Protein AF-A0A1I8H6X6-F1 (afdb_monomer)

Sequence (170 aa):
MPCTCSHLYSNSDAKDLQKRNVLFQLHGLSASERPFLLVIDVLLDEVPIDHSLSSSIVAMVICGGCLPTKELLTDFMSLLGLSTPSSETRQKNALTAVAAFAGRLSGALSDWLATDALLAFVHSRLARLCPAAVSEAGLRPYREPSDPGQRAERLQVALAAALLLQTFMH

Radius of gyration: 19.91 Å; Cα contacts (8 Å, |Δi|>4): 143; chains: 1; bounding box: 43×36×77 Å

pLDDT: mean 71.89, std 13.44, range [37.5, 89.69]

Solvent-accessible surface area (backbone atoms only — not comparable to full-atom values): 9832 Å² total; per-residue (Å²): 134,86,80,84,81,75,69,78,79,46,77,61,58,58,50,53,51,50,53,52,51,51,52,52,52,51,47,60,40,16,62,39,68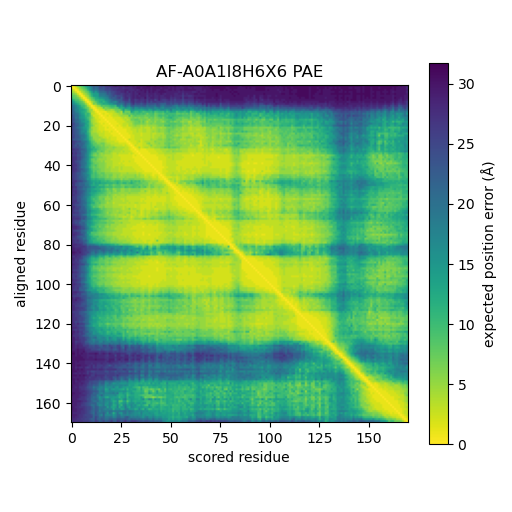,71,51,28,52,53,51,49,55,50,48,22,70,69,44,56,74,88,45,94,56,38,61,56,52,51,30,48,52,57,71,70,31,45,84,86,47,73,66,54,50,54,53,49,56,58,70,66,38,76,87,58,94,72,55,72,41,34,50,54,40,44,52,39,42,52,32,39,48,52,76,71,41,64,68,76,60,30,51,71,62,36,39,70,65,51,44,44,38,54,51,58,48,48,41,70,78,36,56,65,59,35,70,74,69,65,59,66,78,83,66,86,72,94,48,76,83,56,34,40,58,51,40,51,52,53,33,51,51,48,50,48,50,65,66,69,77,106

Foldseek 3Di:
DDDPPPPPPDPVVVVVVVVVVVVVVLLVLLADLPSLLVVLLCLLPPQDLPDLCSLVVLLVSLLSGHQDDLVSLVVLVVSLPLPDDDDPSSLLSNLSNLLSNCVRDDDPVLLSSLDLSNLLSLLVNCCVLCVPCCVVVVVDRDDPDPDSVCSSVSSNVSSVVSVVCSNPVD

Organism: NCBI:txid282301

Secondary structure (DSSP, 8-state):
----------HHHHHHHHHHHHHHHHHHHHTSHHHHHHHHHHHHHHS-TTSTTHHHHHHHHHHHSPPPPHHHHHHHHHHTTTTS---HHHHHHHHHHHHHHHHH--THHHHHH--HHHHHHHHHHHHHH-HHHHHHTT--S----S-THHHHHHHHHHHHHHHHHHHH--

Mean predicted aligned error: 11.21 Å

Structure (mmCIF, N/CA/C/O backbone):
data_AF-A0A1I8H6X6-F1
#
_entry.id   AF-A0A1I8H6X6-F1
#
loop_
_atom_site.group_PDB
_atom_site.id
_atom_site.type_symbol
_atom_site.label_atom_id
_atom_site.label_alt_id
_atom_site.label_comp_id
_atom_site.label_asym_id
_atom_site.label_entity_id
_atom_site.label_seq_id
_atom_site.pdbx_PDB_ins_code
_atom_site.Cartn_x
_atom_site.Cartn_y
_atom_site.Cartn_z
_atom_site.occupancy
_atom_site.B_iso_or_equiv
_atom_site.auth_seq_id
_atom_site.auth_comp_id
_atom_site.auth_asym_id
_atom_site.auth_atom_id
_atom_site.pdbx_PDB_model_num
ATOM 1 N N . MET A 1 1 ? 23.990 -23.837 -51.750 1.00 37.50 1 MET A N 1
ATOM 2 C CA . MET A 1 1 ? 22.652 -23.582 -51.177 1.00 37.50 1 MET A CA 1
ATOM 3 C C . MET A 1 1 ? 22.803 -23.502 -49.667 1.00 37.50 1 MET A C 1
ATOM 5 O O . MET A 1 1 ? 23.209 -24.509 -49.102 1.00 37.50 1 MET A O 1
ATOM 9 N N . PRO A 1 2 ? 22.601 -22.347 -49.011 1.00 40.59 2 PRO A N 1
ATOM 10 C CA . PRO A 1 2 ? 22.624 -22.297 -47.558 1.00 40.59 2 PRO A CA 1
ATOM 11 C C . PRO A 1 2 ? 21.232 -22.642 -47.019 1.00 40.59 2 PRO A C 1
ATOM 13 O O . PRO A 1 2 ? 20.231 -22.059 -47.429 1.00 40.59 2 PRO A O 1
ATOM 16 N N . CYS A 1 3 ? 21.183 -23.630 -46.128 1.00 39.97 3 CYS A N 1
ATOM 17 C CA . CYS A 1 3 ? 19.981 -24.049 -45.425 1.00 39.97 3 CYS A CA 1
ATOM 18 C C . CYS A 1 3 ? 19.497 -22.927 -44.499 1.00 39.97 3 CYS A C 1
ATOM 20 O O . CYS A 1 3 ? 20.207 -22.508 -43.585 1.00 39.97 3 CYS A O 1
ATOM 22 N N . THR A 1 4 ? 18.274 -22.456 -44.720 1.00 42.91 4 THR A N 1
ATOM 23 C CA . THR A 1 4 ? 17.539 -21.582 -43.807 1.00 42.91 4 THR A CA 1
ATOM 24 C C . THR A 1 4 ? 17.133 -22.367 -42.561 1.00 42.91 4 THR A C 1
ATOM 26 O O . THR A 1 4 ? 16.050 -22.941 -42.504 1.00 42.91 4 THR A O 1
ATOM 29 N N . CYS A 1 5 ? 17.995 -22.374 -41.544 1.00 44.69 5 CYS A N 1
ATOM 30 C CA . CYS A 1 5 ? 17.592 -22.626 -40.159 1.00 44.69 5 CYS A CA 1
ATOM 31 C C . CYS A 1 5 ? 17.007 -21.339 -39.557 1.00 44.69 5 CYS A C 1
ATOM 33 O O . CYS A 1 5 ? 17.531 -20.787 -38.596 1.00 44.69 5 CYS A O 1
ATOM 35 N N . SER A 1 6 ? 15.908 -20.838 -40.117 1.00 47.97 6 SER A N 1
ATOM 36 C CA . SER A 1 6 ? 15.025 -19.909 -39.409 1.00 47.97 6 SER A CA 1
ATOM 37 C C . SER A 1 6 ? 14.070 -20.748 -38.565 1.00 47.97 6 SER A C 1
ATOM 39 O O . SER A 1 6 ? 12.888 -20.901 -38.864 1.00 47.97 6 SER A O 1
ATOM 41 N N . HIS A 1 7 ? 14.632 -21.358 -37.518 1.00 46.62 7 HIS A N 1
ATOM 42 C CA . HIS A 1 7 ? 13.857 -21.924 -36.427 1.00 46.62 7 HIS A CA 1
ATOM 43 C C . HIS A 1 7 ? 12.933 -20.830 -35.894 1.00 46.62 7 HIS A C 1
ATOM 45 O O . HIS A 1 7 ? 13.401 -19.820 -35.377 1.00 46.62 7 HIS A O 1
ATOM 51 N N . LEU A 1 8 ? 11.631 -21.031 -36.100 1.00 45.47 8 LEU A N 1
ATOM 52 C CA . LEU A 1 8 ? 10.542 -20.740 -35.170 1.00 45.47 8 LEU A CA 1
ATOM 53 C C . LEU A 1 8 ? 10.998 -20.009 -33.892 1.00 45.47 8 LEU A C 1
ATOM 55 O O . LEU A 1 8 ? 11.110 -20.626 -32.836 1.00 45.47 8 LEU A O 1
ATOM 59 N N . TYR A 1 9 ? 11.229 -18.696 -33.969 1.00 47.31 9 TYR A N 1
ATOM 60 C CA . TYR A 1 9 ? 11.155 -17.849 -32.782 1.00 47.31 9 TYR A CA 1
ATOM 61 C C . TYR A 1 9 ? 9.686 -17.855 -32.392 1.00 47.31 9 TYR A C 1
ATOM 63 O O . TYR A 1 9 ? 8.837 -17.265 -33.065 1.00 47.31 9 TYR A O 1
ATOM 71 N N . SER A 1 10 ? 9.365 -18.670 -31.395 1.00 57.22 10 SER A N 1
ATOM 72 C CA . SER A 1 10 ? 7.988 -18.924 -31.030 1.00 57.22 10 SER A CA 1
ATOM 73 C C . SER A 1 10 ? 7.383 -17.625 -30.494 1.00 57.22 10 SER A C 1
ATOM 75 O O . SER A 1 10 ? 8.027 -16.850 -29.790 1.00 57.22 10 SER A O 1
ATOM 77 N N . ASN A 1 11 ? 6.113 -17.373 -30.800 1.00 59.06 11 ASN A N 1
ATOM 78 C CA . ASN A 1 11 ? 5.352 -16.239 -30.258 1.00 59.06 11 ASN A CA 1
ATOM 79 C C . ASN A 1 11 ? 5.368 -16.226 -28.701 1.00 59.06 11 ASN A C 1
ATOM 81 O O . ASN A 1 11 ? 5.098 -15.206 -28.073 1.00 59.06 11 ASN A O 1
ATOM 85 N N . SER A 1 12 ? 5.729 -17.356 -28.074 1.00 64.62 12 SER A N 1
ATOM 86 C CA . SER A 1 12 ? 5.988 -17.484 -26.637 1.00 64.62 12 SER A CA 1
ATOM 87 C C . SER A 1 12 ? 7.227 -16.704 -26.184 1.00 64.62 12 SER A C 1
ATOM 89 O O . SER A 1 12 ? 7.141 -15.954 -25.217 1.00 64.62 12 SER A O 1
ATOM 91 N N . ASP A 1 13 ? 8.343 -16.797 -26.912 1.00 72.62 13 ASP A N 1
ATOM 92 C CA . ASP A 1 13 ? 9.611 -16.152 -26.535 1.00 72.62 13 ASP A CA 1
ATOM 93 C C . ASP A 1 13 ? 9.505 -14.622 -26.588 1.00 72.62 13 ASP A C 1
ATOM 95 O O . ASP A 1 13 ? 10.012 -13.915 -25.716 1.00 72.62 13 ASP A O 1
ATOM 99 N N . ALA A 1 14 ? 8.778 -14.103 -27.583 1.00 75.94 14 ALA A N 1
ATOM 100 C CA . ALA A 1 14 ? 8.503 -12.674 -27.712 1.00 75.94 14 ALA A CA 1
ATOM 101 C C . ALA A 1 14 ? 7.619 -12.151 -26.566 1.00 75.94 14 ALA A C 1
ATOM 103 O O . ALA A 1 14 ? 7.897 -11.092 -25.999 1.00 75.94 14 ALA A O 1
ATOM 104 N N . LYS A 1 15 ? 6.585 -12.911 -26.178 1.00 72.81 15 LYS A N 1
ATOM 105 C CA . LYS A 1 15 ? 5.718 -12.574 -25.037 1.00 72.81 15 LYS A CA 1
ATOM 106 C C . LYS A 1 15 ? 6.476 -12.619 -23.716 1.00 72.81 15 LYS A C 1
ATOM 108 O O . LYS A 1 15 ? 6.277 -11.750 -22.872 1.00 72.81 15 LYS A O 1
ATOM 113 N N . ASP A 1 16 ? 7.349 -13.600 -23.527 1.00 76.88 16 ASP A N 1
ATOM 114 C CA . ASP A 1 16 ? 8.128 -13.720 -22.297 1.00 76.88 16 ASP A CA 1
ATOM 115 C C . ASP A 1 16 ? 9.203 -12.636 -22.188 1.00 76.88 16 ASP A C 1
ATOM 117 O O . ASP A 1 16 ? 9.408 -12.083 -21.105 1.00 76.88 16 ASP A O 1
ATOM 121 N N . LEU A 1 17 ? 9.818 -12.240 -23.305 1.00 78.06 17 LEU A N 1
ATOM 122 C CA . LEU A 1 17 ? 10.697 -11.074 -23.351 1.00 78.06 17 LEU A CA 1
ATOM 123 C C . LEU A 1 17 ? 9.941 -9.779 -23.022 1.00 78.06 17 LEU A C 1
ATOM 125 O O . LEU A 1 17 ? 10.426 -8.965 -22.237 1.00 78.06 17 LEU A O 1
ATOM 129 N N . GLN A 1 18 ? 8.731 -9.605 -23.560 1.00 77.56 18 GLN A N 1
ATOM 130 C CA . GLN A 1 18 ? 7.886 -8.452 -23.250 1.00 77.56 18 GLN A CA 1
ATOM 131 C C . GLN A 1 18 ? 7.532 -8.391 -21.758 1.00 77.56 18 GLN A C 1
ATOM 133 O O . GLN A 1 18 ? 7.690 -7.338 -21.144 1.00 77.56 18 GLN A O 1
ATOM 138 N N . LYS A 1 19 ? 7.120 -9.512 -21.149 1.00 75.69 19 LYS A N 1
ATOM 139 C CA . LYS A 1 19 ? 6.846 -9.585 -19.701 1.00 75.69 19 LYS A CA 1
ATOM 140 C C . LYS A 1 19 ? 8.069 -9.186 -18.878 1.00 75.69 19 LYS A C 1
ATOM 142 O O . LYS A 1 19 ? 7.952 -8.371 -17.967 1.00 75.69 19 LYS A O 1
ATOM 147 N N . ARG A 1 20 ? 9.250 -9.721 -19.214 1.00 75.06 20 ARG A N 1
ATOM 148 C CA . ARG A 1 20 ? 10.510 -9.371 -18.537 1.00 75.06 20 ARG A CA 1
ATOM 149 C C . ARG A 1 20 ? 10.806 -7.878 -18.651 1.00 75.06 20 ARG A C 1
ATOM 151 O O . ARG A 1 20 ? 11.128 -7.258 -17.646 1.00 75.06 20 ARG A O 1
ATOM 158 N N . ASN A 1 21 ? 10.640 -7.292 -19.835 1.00 78.81 21 ASN A N 1
ATOM 159 C CA . ASN A 1 21 ? 10.859 -5.860 -20.046 1.00 78.81 21 ASN A CA 1
ATOM 160 C C . ASN A 1 21 ? 9.913 -4.995 -19.206 1.00 78.81 21 ASN A C 1
ATOM 162 O O . ASN A 1 21 ? 10.366 -4.027 -18.602 1.00 78.81 21 ASN A O 1
ATOM 166 N N . VAL A 1 22 ? 8.631 -5.361 -19.113 1.00 80.50 22 VAL A N 1
ATOM 167 C CA . VAL A 1 22 ? 7.663 -4.656 -18.257 1.00 80.50 22 VAL A CA 1
ATOM 168 C C . VAL A 1 22 ? 8.073 -4.739 -16.786 1.00 80.50 22 VAL A C 1
ATOM 170 O O . VAL A 1 22 ? 8.067 -3.724 -16.096 1.00 80.50 22 VAL A O 1
ATOM 173 N N . LEU A 1 23 ? 8.504 -5.913 -16.310 1.00 76.75 23 LEU A N 1
ATOM 174 C CA . LEU A 1 23 ? 8.991 -6.076 -14.936 1.00 76.75 23 LEU A CA 1
ATOM 175 C C . LEU A 1 23 ? 10.247 -5.234 -14.662 1.00 76.75 23 LEU A C 1
ATOM 177 O O . LEU A 1 23 ? 10.335 -4.598 -13.614 1.00 76.75 23 LEU A O 1
ATOM 181 N N . PHE A 1 24 ? 11.191 -5.169 -15.607 1.00 78.75 24 PHE A N 1
ATOM 182 C CA . PHE A 1 24 ? 12.376 -4.312 -15.488 1.00 78.75 24 PHE A CA 1
ATOM 183 C C . PHE A 1 24 ? 12.026 -2.822 -15.463 1.00 78.75 24 PHE A C 1
ATOM 185 O O . PHE A 1 24 ? 12.590 -2.076 -14.665 1.00 78.75 24 PHE A O 1
ATOM 192 N N . GLN A 1 25 ? 11.083 -2.382 -16.299 1.00 81.00 25 GLN A N 1
ATOM 193 C CA . GLN A 1 25 ? 10.604 -0.998 -16.292 1.00 81.00 25 GLN A CA 1
ATOM 194 C C . GLN A 1 25 ? 9.920 -0.654 -14.969 1.00 81.00 25 GLN A C 1
ATOM 196 O O . GLN A 1 25 ? 10.204 0.388 -14.383 1.00 81.00 25 GLN A O 1
ATOM 201 N N . LEU A 1 26 ? 9.069 -1.550 -14.467 1.00 78.50 26 LEU A N 1
ATOM 202 C CA . LEU A 1 26 ? 8.366 -1.358 -13.205 1.00 78.50 26 LEU A CA 1
ATOM 203 C C . LEU A 1 26 ? 9.336 -1.326 -12.016 1.00 78.50 26 LEU A C 1
ATOM 205 O O . LEU A 1 26 ? 9.185 -0.483 -11.132 1.00 78.50 26 LEU A O 1
ATOM 209 N N . HIS A 1 27 ? 10.376 -2.164 -12.030 1.00 80.56 27 HIS A N 1
ATOM 210 C CA . HIS A 1 27 ? 11.469 -2.098 -11.060 1.00 80.56 27 HIS A CA 1
ATOM 211 C C . HIS A 1 27 ? 12.211 -0.755 -11.126 1.00 80.56 27 HIS A C 1
ATOM 213 O O . HIS A 1 27 ? 12.411 -0.116 -10.096 1.00 80.56 27 HIS A O 1
ATOM 219 N N . GLY A 1 28 ? 12.562 -0.292 -12.332 1.00 81.06 28 GLY A N 1
ATOM 220 C CA . GLY A 1 28 ? 13.234 0.994 -12.531 1.00 81.06 28 GLY A CA 1
ATOM 221 C C . GLY A 1 28 ? 12.412 2.189 -12.036 1.00 81.06 28 GLY A C 1
ATOM 222 O O . GLY A 1 28 ? 12.954 3.072 -11.377 1.00 81.06 28 GLY A O 1
ATOM 223 N N . LEU A 1 29 ? 11.099 2.196 -12.285 1.00 80.69 29 LEU A N 1
ATOM 224 C CA . LEU A 1 29 ? 10.187 3.214 -11.749 1.00 80.69 29 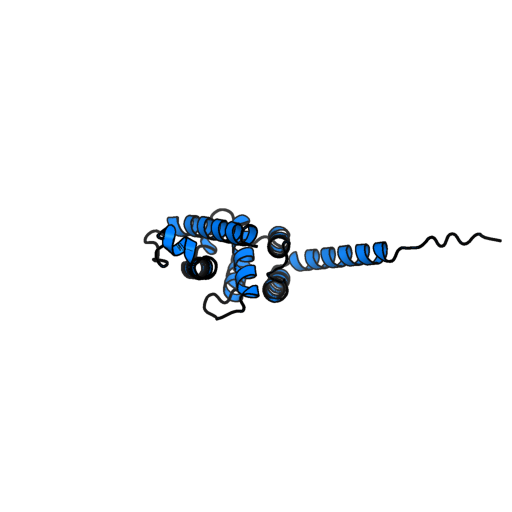LEU A CA 1
ATOM 225 C C . LEU A 1 29 ? 10.103 3.135 -10.221 1.00 80.69 29 LEU A C 1
ATOM 227 O O . LEU A 1 29 ? 10.202 4.148 -9.533 1.00 80.69 29 LEU A O 1
ATOM 231 N N . SER A 1 30 ? 9.998 1.927 -9.675 1.00 81.62 30 SER A N 1
ATOM 232 C CA . SER A 1 30 ? 9.854 1.715 -8.233 1.00 81.62 30 SER A CA 1
ATOM 233 C C . SER A 1 30 ? 11.123 2.033 -7.432 1.00 81.62 30 SER A C 1
ATOM 235 O O . SER A 1 30 ? 11.073 2.035 -6.207 1.00 81.62 30 SER A O 1
ATOM 237 N N . ALA A 1 31 ? 12.255 2.319 -8.086 1.00 82.25 31 ALA A N 1
ATOM 238 C CA . ALA A 1 31 ? 13.509 2.686 -7.428 1.00 82.25 31 ALA A CA 1
ATOM 239 C C . ALA A 1 31 ? 13.510 4.116 -6.850 1.00 82.25 31 ALA A C 1
ATOM 241 O O . ALA A 1 31 ? 14.360 4.438 -6.024 1.00 82.25 31 ALA A O 1
ATOM 242 N N . SER A 1 32 ? 12.580 4.976 -7.275 1.00 84.62 32 SER A N 1
ATOM 243 C CA . SER A 1 32 ? 12.441 6.360 -6.800 1.00 84.62 32 SER A CA 1
ATOM 244 C C . SER A 1 32 ? 11.069 6.586 -6.166 1.00 84.62 32 SER A C 1
ATOM 246 O O . SER A 1 32 ? 10.076 6.047 -6.641 1.00 84.62 32 SER A O 1
ATOM 248 N N . GLU A 1 33 ? 10.993 7.434 -5.139 1.00 86.31 33 GLU A N 1
ATOM 249 C CA . GLU A 1 33 ? 9.786 7.614 -4.313 1.00 86.31 33 GLU A CA 1
ATOM 250 C C . GLU A 1 33 ? 8.546 8.061 -5.098 1.00 86.31 33 GLU A C 1
ATOM 252 O O . GLU A 1 33 ? 7.489 7.436 -5.024 1.00 86.31 33 GLU A O 1
ATOM 257 N N . ARG A 1 34 ? 8.661 9.132 -5.891 1.00 86.81 34 ARG A N 1
ATOM 258 C CA . ARG A 1 34 ? 7.509 9.694 -6.610 1.00 86.81 34 ARG A CA 1
ATOM 259 C C . ARG A 1 34 ? 6.958 8.748 -7.688 1.00 86.81 34 ARG A C 1
ATOM 261 O O . ARG A 1 34 ? 5.745 8.548 -7.713 1.00 86.81 34 ARG A O 1
ATOM 268 N N . PRO A 1 35 ? 7.782 8.139 -8.562 1.00 86.88 35 PRO A N 1
ATOM 269 C CA . PRO A 1 35 ? 7.274 7.138 -9.494 1.00 86.88 35 PRO A CA 1
ATOM 270 C C . PRO A 1 35 ? 6.784 5.863 -8.791 1.00 86.88 35 PRO A C 1
ATOM 272 O O . PRO A 1 35 ? 5.819 5.270 -9.258 1.00 86.88 35 PRO A O 1
ATOM 275 N N . PHE A 1 36 ? 7.362 5.478 -7.649 1.00 89.12 36 PHE A N 1
ATOM 276 C CA . PHE A 1 36 ? 6.857 4.367 -6.840 1.00 89.12 36 PHE A CA 1
ATOM 277 C C . PHE A 1 36 ? 5.431 4.616 -6.322 1.00 89.12 36 PHE A C 1
ATOM 279 O O . PHE A 1 36 ? 4.578 3.741 -6.460 1.00 89.12 36 PHE A O 1
ATOM 286 N N . LEU A 1 37 ? 5.129 5.816 -5.812 1.00 88.25 37 LEU A N 1
ATOM 287 C CA . LEU A 1 37 ? 3.764 6.175 -5.396 1.00 88.25 37 LEU A CA 1
ATOM 288 C C . LEU A 1 37 ? 2.770 6.165 -6.559 1.00 88.25 37 LEU A C 1
ATOM 290 O O . LEU A 1 37 ? 1.649 5.697 -6.389 1.00 88.25 37 LEU A O 1
ATOM 294 N N . LEU A 1 38 ? 3.181 6.627 -7.744 1.00 88.50 38 LEU A N 1
ATOM 295 C CA . LEU A 1 38 ? 2.344 6.556 -8.947 1.00 88.50 38 LEU A CA 1
ATOM 296 C C . LEU A 1 38 ? 2.049 5.107 -9.346 1.00 88.50 38 LEU A C 1
ATOM 298 O O . LEU A 1 38 ? 0.919 4.785 -9.699 1.00 88.50 38 LEU A O 1
ATOM 302 N N . VAL A 1 39 ? 3.050 4.225 -9.265 1.00 88.88 39 VAL A N 1
ATOM 303 C CA . VAL A 1 39 ? 2.854 2.791 -9.512 1.00 88.88 39 VAL A CA 1
ATOM 304 C C . VAL A 1 39 ? 1.872 2.209 -8.497 1.00 88.88 39 VAL A C 1
ATOM 306 O O . VAL A 1 39 ? 0.966 1.486 -8.899 1.00 88.88 39 VAL A O 1
ATOM 309 N N . ILE A 1 40 ? 2.005 2.539 -7.208 1.00 89.25 40 ILE A N 1
ATOM 310 C CA . ILE A 1 40 ? 1.055 2.093 -6.182 1.00 89.25 40 ILE A CA 1
ATOM 311 C C . ILE A 1 40 ? -0.359 2.566 -6.521 1.00 89.25 40 ILE A C 1
ATOM 313 O O . ILE A 1 40 ? -1.256 1.733 -6.534 1.00 89.25 40 ILE A O 1
ATOM 317 N N . ASP A 1 41 ? -0.560 3.848 -6.836 1.00 89.69 41 ASP A N 1
ATOM 318 C CA . ASP A 1 41 ? -1.886 4.401 -7.155 1.00 89.69 41 ASP A CA 1
ATOM 319 C C . ASP A 1 41 ? -2.576 3.630 -8.287 1.00 89.69 41 ASP A C 1
ATOM 321 O O . ASP A 1 41 ? -3.707 3.171 -8.138 1.00 89.69 41 ASP A O 1
ATOM 325 N N . VAL A 1 42 ? -1.842 3.393 -9.380 1.00 87.19 42 VAL A N 1
ATOM 326 C CA . VAL A 1 42 ? -2.329 2.617 -10.527 1.00 87.19 42 VAL A CA 1
ATOM 327 C C . VAL A 1 42 ? -2.667 1.187 -10.113 1.00 87.19 42 VAL A C 1
ATOM 329 O O . VAL A 1 42 ? -3.700 0.660 -10.513 1.00 87.19 42 VAL A O 1
ATOM 332 N N . LEU A 1 43 ? -1.835 0.545 -9.288 1.00 86.12 43 LEU A N 1
ATOM 333 C CA . LEU A 1 43 ? -2.115 -0.809 -8.806 1.00 86.12 43 LEU A CA 1
ATOM 334 C C . LEU A 1 43 ? -3.371 -0.868 -7.933 1.00 86.12 43 LEU A C 1
ATOM 336 O O . LEU A 1 43 ? -4.075 -1.876 -7.964 1.00 86.12 43 LEU A O 1
ATOM 340 N N . LEU A 1 44 ? -3.660 0.184 -7.161 1.00 86.75 44 LEU A N 1
ATOM 341 C CA . LEU A 1 44 ? -4.870 0.226 -6.348 1.00 86.75 44 LEU A CA 1
ATOM 342 C C . LEU A 1 44 ? -6.128 0.174 -7.223 1.00 86.75 44 LEU A C 1
ATOM 344 O O . LEU A 1 44 ? -7.069 -0.531 -6.859 1.00 86.75 44 LEU A O 1
ATOM 348 N N . ASP A 1 45 ? -6.129 0.849 -8.371 1.00 84.25 45 ASP A N 1
ATOM 349 C CA . ASP A 1 45 ? -7.298 0.930 -9.252 1.00 84.25 45 ASP A CA 1
ATOM 350 C C . ASP A 1 45 ? -7.391 -0.217 -10.266 1.00 84.25 45 ASP A C 1
ATOM 352 O O . ASP A 1 45 ? -8.478 -0.747 -10.497 1.00 84.25 45 ASP A O 1
ATOM 356 N N . GLU A 1 46 ? -6.262 -0.620 -10.850 1.00 83.12 46 GLU A N 1
ATOM 357 C CA . GLU A 1 46 ? -6.237 -1.477 -12.041 1.00 83.12 46 GLU A CA 1
ATOM 358 C C . GLU A 1 46 ? -6.084 -2.972 -11.731 1.00 83.12 46 GLU A C 1
ATOM 360 O O . GLU A 1 46 ? -6.389 -3.815 -12.577 1.00 83.12 46 GLU A O 1
ATOM 365 N N . VAL A 1 47 ? -5.603 -3.349 -10.538 1.00 82.25 47 VAL A N 1
ATOM 366 C CA . VAL A 1 47 ? -5.415 -4.769 -10.202 1.00 82.25 47 VAL A CA 1
ATOM 367 C C . VAL A 1 47 ? -6.768 -5.401 -9.841 1.00 82.25 47 VAL A C 1
ATOM 369 O O . VAL A 1 47 ? -7.379 -5.003 -8.844 1.00 82.25 47 VAL A O 1
ATOM 372 N N . PRO A 1 48 ? -7.246 -6.404 -10.605 1.00 78.38 48 PRO A N 1
ATOM 373 C CA . PRO A 1 48 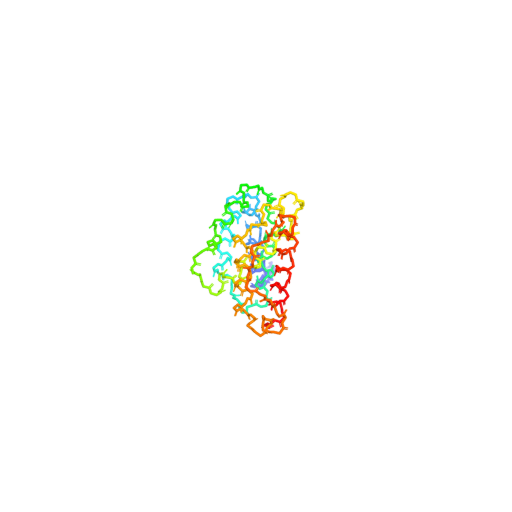? -8.581 -6.963 -10.435 1.00 78.38 48 PRO A CA 1
ATOM 374 C C . PRO A 1 48 ? -8.706 -7.739 -9.129 1.00 78.38 48 PRO A C 1
ATOM 376 O O . PRO A 1 48 ? -7.886 -8.591 -8.807 1.00 78.38 48 PRO A O 1
ATOM 379 N N . ILE A 1 49 ? -9.781 -7.496 -8.398 1.00 71.94 49 ILE A N 1
ATOM 380 C CA . ILE A 1 49 ? -9.981 -8.018 -7.045 1.00 71.94 49 ILE A CA 1
ATOM 381 C C . ILE A 1 49 ? -10.167 -9.543 -6.977 1.00 71.94 49 ILE A C 1
ATOM 383 O O . ILE A 1 49 ? -9.782 -10.161 -5.991 1.00 71.94 49 ILE A O 1
ATOM 387 N N . ASP A 1 50 ? -10.718 -10.143 -8.034 1.00 74.00 50 ASP A N 1
ATOM 388 C CA . ASP A 1 50 ? -11.105 -11.561 -8.072 1.00 74.00 50 ASP A CA 1
ATOM 389 C C . ASP A 1 50 ? -9.964 -12.490 -8.506 1.00 74.00 50 ASP A C 1
ATOM 391 O O . ASP A 1 50 ? -10.123 -13.708 -8.580 1.00 74.00 50 ASP A O 1
ATOM 395 N N . HIS A 1 51 ? -8.803 -11.928 -8.843 1.00 75.50 51 HIS A N 1
ATOM 396 C CA . HIS A 1 51 ? -7.674 -12.715 -9.305 1.00 75.50 51 HIS A CA 1
ATOM 397 C C . HIS A 1 51 ? -6.812 -13.157 -8.115 1.00 75.50 51 HIS A C 1
ATOM 399 O O . HIS A 1 51 ? -6.325 -12.340 -7.336 1.00 75.50 51 HIS A O 1
ATOM 405 N N . SER A 1 52 ? -6.550 -14.462 -8.008 1.00 68.50 52 SER A N 1
ATOM 406 C CA . SER A 1 52 ? -5.834 -15.076 -6.873 1.00 68.50 52 SER A CA 1
ATOM 407 C C . SER A 1 52 ? -4.428 -14.514 -6.621 1.00 68.50 52 SER A C 1
ATOM 409 O O . SER A 1 52 ? -3.901 -14.608 -5.517 1.00 68.50 52 SER A O 1
ATOM 411 N N . LEU A 1 53 ? -3.809 -13.906 -7.637 1.00 74.44 53 LEU A N 1
ATOM 412 C CA . LEU A 1 53 ? -2.482 -13.286 -7.539 1.00 74.44 53 LEU A CA 1
ATOM 413 C C . LEU A 1 53 ? -2.497 -11.786 -7.216 1.00 74.44 53 LEU A C 1
ATOM 415 O O . LEU A 1 53 ? -1.428 -11.201 -7.064 1.00 74.44 53 LEU A O 1
ATOM 419 N N . SER A 1 54 ? -3.657 -11.143 -7.118 1.00 76.06 54 SER A N 1
ATOM 420 C CA . SER A 1 54 ? -3.747 -9.681 -7.004 1.00 76.06 54 SER A CA 1
ATOM 421 C C . SER A 1 54 ? -3.066 -9.130 -5.763 1.00 76.06 54 SER A C 1
ATOM 423 O O . SER A 1 54 ? -2.231 -8.228 -5.858 1.00 76.06 54 SER A O 1
ATOM 425 N N . SER A 1 55 ? -3.325 -9.748 -4.612 1.00 74.00 55 SER A N 1
ATOM 426 C CA . SER A 1 55 ? -2.652 -9.396 -3.363 1.00 74.00 55 SER A CA 1
ATOM 427 C C . SER A 1 55 ? -1.134 -9.603 -3.453 1.00 74.00 55 SER A C 1
ATOM 429 O O . SER A 1 55 ? -0.354 -8.779 -2.976 1.00 74.00 55 SER A O 1
ATOM 431 N N . SER A 1 56 ? -0.707 -10.668 -4.138 1.00 79.06 56 SER A N 1
ATOM 432 C CA . SER A 1 56 ? 0.709 -10.987 -4.346 1.00 79.06 56 SER A CA 1
ATOM 433 C C . SER A 1 56 ? 1.408 -9.971 -5.248 1.00 79.06 56 SER A C 1
ATOM 435 O O . SER A 1 56 ? 2.559 -9.633 -4.993 1.00 79.06 56 SER A O 1
ATOM 437 N N . ILE A 1 57 ? 0.729 -9.449 -6.274 1.00 81.38 57 ILE A N 1
ATOM 438 C CA . ILE A 1 57 ? 1.276 -8.420 -7.171 1.00 81.38 57 ILE A CA 1
ATOM 439 C C . ILE A 1 57 ? 1.493 -7.116 -6.400 1.00 81.38 57 ILE A C 1
ATOM 441 O O . ILE A 1 57 ? 2.599 -6.577 -6.416 1.00 81.38 57 ILE A O 1
ATOM 445 N N . VAL A 1 58 ? 0.471 -6.643 -5.678 1.00 83.75 58 VAL A N 1
ATOM 446 C CA . VAL A 1 58 ? 0.558 -5.414 -4.872 1.00 83.75 58 VAL A CA 1
ATOM 447 C C . VAL A 1 58 ? 1.671 -5.534 -3.827 1.00 83.75 58 VAL A C 1
ATOM 449 O O . VAL A 1 58 ? 2.529 -4.655 -3.725 1.00 83.75 58 VAL A O 1
ATOM 452 N N . ALA A 1 59 ? 1.718 -6.655 -3.100 1.00 81.25 59 ALA A N 1
ATOM 453 C CA . ALA A 1 59 ? 2.751 -6.903 -2.102 1.00 81.25 59 ALA A CA 1
ATOM 454 C C . ALA A 1 59 ? 4.156 -6.984 -2.716 1.00 81.25 59 ALA A C 1
ATOM 456 O O . ALA A 1 59 ? 5.088 -6.406 -2.167 1.00 81.25 59 ALA A O 1
ATOM 457 N N . MET A 1 60 ? 4.326 -7.655 -3.858 1.00 82.06 60 MET A N 1
ATOM 458 C CA . MET A 1 60 ? 5.626 -7.794 -4.523 1.00 82.06 60 MET A CA 1
ATOM 459 C C . MET A 1 60 ? 6.197 -6.442 -4.944 1.00 82.06 60 MET A C 1
ATOM 461 O O . MET A 1 60 ? 7.374 -6.177 -4.697 1.00 82.06 60 MET A O 1
ATOM 465 N N . VAL A 1 61 ? 5.373 -5.578 -5.541 1.00 84.25 61 VAL A N 1
ATOM 466 C CA . VAL A 1 61 ? 5.808 -4.236 -5.947 1.00 84.25 61 VAL A CA 1
ATOM 467 C C . VAL A 1 61 ? 6.188 -3.405 -4.729 1.00 84.25 61 VAL A C 1
ATOM 469 O O . VAL A 1 61 ? 7.241 -2.771 -4.726 1.00 84.25 61 VAL A O 1
ATOM 472 N N . ILE A 1 62 ? 5.390 -3.466 -3.662 1.00 85.81 62 ILE A N 1
ATOM 473 C CA . ILE A 1 62 ? 5.693 -2.727 -2.437 1.00 85.81 62 ILE A CA 1
ATOM 474 C C . ILE A 1 62 ? 6.956 -3.261 -1.772 1.00 85.81 62 ILE A C 1
ATOM 476 O O . ILE A 1 62 ? 7.790 -2.462 -1.375 1.00 85.81 62 ILE A O 1
ATOM 480 N N . CYS A 1 63 ? 7.153 -4.575 -1.686 1.00 83.38 63 CYS A N 1
ATOM 481 C CA . CYS A 1 63 ? 8.341 -5.189 -1.090 1.00 83.38 63 CYS A CA 1
ATOM 482 C C . CYS A 1 63 ? 9.622 -4.958 -1.901 1.00 83.38 63 CYS A C 1
ATOM 484 O O . CYS A 1 63 ? 10.687 -4.777 -1.307 1.00 83.38 63 CYS A O 1
ATOM 486 N N . GLY A 1 64 ? 9.515 -4.934 -3.232 1.00 81.62 64 GLY A N 1
ATOM 487 C CA . GLY A 1 64 ? 10.630 -4.733 -4.161 1.00 81.62 64 GLY A CA 1
ATOM 488 C C . GLY A 1 64 ? 10.911 -3.277 -4.549 1.00 81.62 64 GLY A C 1
ATOM 489 O O . GLY A 1 64 ? 11.868 -3.032 -5.283 1.00 81.62 64 GLY A O 1
ATOM 490 N N . GLY A 1 65 ? 10.087 -2.327 -4.100 1.00 85.25 65 GLY A N 1
ATOM 491 C CA . GLY A 1 65 ? 10.246 -0.899 -4.377 1.00 85.25 65 GLY A CA 1
ATOM 492 C C . GLY A 1 65 ? 11.242 -0.194 -3.454 1.00 85.25 65 GLY A C 1
ATOM 493 O O . GLY A 1 65 ? 11.917 -0.820 -2.628 1.00 85.25 65 GLY A O 1
ATOM 494 N N . CYS A 1 66 ? 11.313 1.132 -3.573 1.00 86.25 66 CYS A N 1
ATOM 495 C CA . CYS A 1 66 ? 12.227 1.966 -2.799 1.00 86.25 66 CYS A CA 1
ATOM 496 C C . CYS A 1 66 ? 12.039 1.784 -1.283 1.00 86.25 66 CYS A C 1
ATOM 498 O O . CYS A 1 66 ? 10.995 1.325 -0.799 1.00 86.25 66 CYS A O 1
ATOM 500 N N . LEU A 1 67 ? 13.085 2.114 -0.521 1.00 83.75 67 LEU A N 1
ATOM 501 C CA . LEU A 1 67 ? 13.019 2.089 0.936 1.00 83.75 67 LEU A CA 1
ATOM 502 C C . LEU A 1 67 ? 12.052 3.177 1.427 1.00 83.75 67 LEU A C 1
ATOM 504 O O . LEU A 1 67 ? 12.118 4.304 0.935 1.00 83.75 67 LEU A O 1
ATOM 508 N N . PRO A 1 68 ? 11.161 2.865 2.378 1.00 82.75 68 PRO A N 1
ATOM 509 C CA . PRO A 1 68 ? 10.187 3.829 2.860 1.00 82.75 68 PRO A CA 1
ATOM 510 C C . PRO A 1 68 ? 10.825 4.921 3.725 1.00 82.75 68 PRO A C 1
ATOM 512 O O . PRO A 1 68 ? 11.430 4.633 4.759 1.00 82.75 68 PRO A O 1
ATOM 515 N N . THR A 1 69 ? 10.643 6.177 3.321 1.00 87.44 69 THR A N 1
ATOM 516 C CA . THR A 1 69 ? 10.944 7.381 4.111 1.00 87.44 69 THR A CA 1
ATOM 517 C C . THR A 1 69 ? 9.686 7.911 4.799 1.00 87.44 69 THR A C 1
ATOM 519 O O . THR A 1 69 ? 8.572 7.445 4.549 1.00 87.44 69 THR A O 1
ATOM 522 N N . LYS A 1 70 ? 9.841 8.890 5.695 1.00 84.81 70 LYS A N 1
ATOM 523 C CA . LYS A 1 70 ? 8.694 9.503 6.388 1.00 84.81 70 LYS A CA 1
ATOM 524 C C . LYS A 1 70 ? 7.814 10.293 5.423 1.00 84.81 70 LYS A C 1
ATOM 526 O O . LYS A 1 70 ? 6.589 10.260 5.536 1.00 84.81 70 LYS A O 1
ATOM 531 N N . GLU A 1 71 ? 8.442 10.978 4.477 1.00 88.38 71 GLU A N 1
ATOM 532 C CA . GLU A 1 71 ? 7.796 11.738 3.415 1.00 88.38 71 GLU A CA 1
ATOM 533 C C . GLU A 1 71 ? 6.962 10.800 2.537 1.00 88.38 71 GLU A C 1
ATOM 535 O O . GLU A 1 71 ? 5.757 11.003 2.399 1.00 88.38 71 GLU A O 1
ATOM 540 N N . LEU A 1 72 ? 7.559 9.694 2.076 1.00 88.38 72 LEU A N 1
ATOM 541 C CA . LEU A 1 72 ? 6.857 8.670 1.302 1.00 88.38 72 LEU A CA 1
ATOM 542 C C . LEU A 1 72 ? 5.640 8.109 2.049 1.00 88.38 72 LEU A C 1
ATOM 544 O O . LEU A 1 72 ? 4.581 7.930 1.454 1.00 88.38 72 LEU A O 1
ATOM 548 N N . LEU A 1 73 ? 5.776 7.829 3.350 1.00 87.06 73 LEU A N 1
ATOM 549 C CA . LEU A 1 73 ? 4.668 7.333 4.170 1.00 87.06 73 LEU A CA 1
ATOM 550 C C . LEU A 1 73 ? 3.545 8.369 4.295 1.00 87.06 73 LEU A C 1
ATOM 552 O O . LEU A 1 73 ? 2.374 8.009 4.224 1.00 87.06 73 LEU A O 1
ATOM 556 N N . THR A 1 74 ? 3.883 9.648 4.443 1.00 87.00 74 THR A N 1
ATOM 557 C CA . THR A 1 74 ? 2.895 10.736 4.529 1.00 87.00 74 THR A CA 1
ATOM 558 C C . THR A 1 74 ? 2.111 10.882 3.224 1.00 87.00 74 THR A C 1
ATOM 560 O O . THR A 1 74 ? 0.877 10.971 3.232 1.00 87.00 74 THR A O 1
ATOM 563 N N . ASP A 1 75 ? 2.812 10.836 2.095 1.00 89.44 75 ASP A N 1
ATOM 564 C CA . ASP A 1 75 ? 2.202 10.914 0.769 1.00 89.44 75 ASP A CA 1
ATOM 565 C C . ASP A 1 75 ? 1.366 9.664 0.460 1.00 89.44 75 ASP A C 1
ATOM 567 O O . ASP A 1 75 ? 0.250 9.774 -0.049 1.00 89.44 75 ASP A O 1
ATOM 571 N N . PHE A 1 76 ? 1.846 8.478 0.848 1.00 88.31 76 PHE A N 1
ATOM 572 C CA . PHE A 1 76 ? 1.094 7.226 0.748 1.00 88.31 76 PHE A CA 1
ATOM 573 C C . PHE A 1 76 ? -0.225 7.299 1.526 1.00 88.31 76 PHE A C 1
ATOM 575 O O . PHE A 1 76 ? -1.285 6.986 0.988 1.00 88.31 76 PHE A O 1
ATOM 582 N N . MET A 1 77 ? -0.190 7.772 2.772 1.00 85.38 77 MET A N 1
ATOM 583 C CA . MET A 1 77 ? -1.392 7.929 3.596 1.00 85.38 77 MET A CA 1
ATOM 584 C C . MET A 1 77 ? -2.394 8.917 2.989 1.00 85.38 77 MET A C 1
ATOM 586 O O . MET A 1 77 ? -3.605 8.700 3.070 1.00 85.38 77 MET A O 1
ATOM 590 N N . SER A 1 78 ? -1.896 9.968 2.336 1.00 86.25 78 SER A N 1
ATOM 591 C CA . SER A 1 78 ? -2.723 10.931 1.604 1.00 86.25 78 SER A CA 1
ATOM 592 C C . SER A 1 78 ? -3.376 10.295 0.369 1.00 86.25 78 SER A C 1
ATOM 594 O O . SER A 1 78 ? -4.568 10.488 0.130 1.00 86.25 78 SER A O 1
ATOM 596 N N . LEU A 1 79 ? -2.626 9.474 -0.371 1.00 87.38 79 LEU A N 1
ATOM 597 C CA . LEU A 1 79 ? -3.075 8.743 -1.563 1.00 87.38 79 LEU A CA 1
ATOM 598 C C . LEU A 1 79 ? -4.172 7.710 -1.263 1.00 87.38 79 LEU A C 1
ATOM 600 O O . LEU A 1 79 ? -5.076 7.498 -2.077 1.00 87.38 79 LEU A O 1
ATOM 604 N N . LEU A 1 80 ? -4.135 7.091 -0.080 1.00 83.12 80 LEU A N 1
ATOM 605 C CA . LEU A 1 80 ? -5.167 6.145 0.350 1.00 83.12 80 LEU A CA 1
ATOM 606 C C . LEU A 1 80 ? -6.546 6.791 0.535 1.00 83.12 80 LEU A C 1
ATOM 608 O O . LEU A 1 80 ? -7.545 6.070 0.504 1.00 83.12 80 LEU A O 1
ATOM 612 N N . GLY A 1 81 ? -6.620 8.115 0.730 1.00 75.25 81 GLY A N 1
ATOM 613 C CA . GLY A 1 81 ? -7.889 8.828 0.879 1.00 75.25 81 GLY A CA 1
ATOM 614 C C . GLY A 1 81 ? -8.761 8.227 1.986 1.00 75.25 81 GLY A C 1
ATOM 615 O O . GLY A 1 81 ? -9.907 7.865 1.749 1.00 75.25 81 GLY A O 1
ATOM 616 N N . LEU A 1 82 ? -8.213 8.071 3.198 1.00 67.31 82 LEU A N 1
ATOM 617 C CA . LEU A 1 82 ? -8.800 7.277 4.298 1.00 67.31 82 LEU A CA 1
ATOM 618 C C . LEU A 1 82 ? -10.244 7.662 4.685 1.00 67.31 82 LEU A C 1
ATOM 620 O O . LEU A 1 82 ? -10.951 6.873 5.313 1.00 67.31 82 LEU A O 1
ATOM 624 N N . SER A 1 83 ? -10.692 8.853 4.291 1.00 60.84 83 SER A N 1
ATOM 625 C CA . SER A 1 83 ? -12.019 9.420 4.536 1.00 60.84 83 SER A CA 1
ATOM 626 C C . SER A 1 83 ? -12.932 9.484 3.300 1.00 60.84 83 SER A C 1
ATOM 628 O O . SER A 1 83 ? -14.104 9.833 3.448 1.00 60.84 83 SER A O 1
ATOM 630 N N . THR A 1 84 ? -12.463 9.131 2.098 1.00 66.06 84 THR A N 1
ATOM 631 C CA . THR A 1 84 ? -13.272 9.179 0.871 1.00 66.06 84 THR A CA 1
ATOM 632 C C . THR A 1 84 ? -13.884 7.817 0.514 1.00 66.06 84 THR A C 1
ATOM 634 O O . THR A 1 84 ? -13.278 6.758 0.718 1.00 66.06 84 THR A O 1
ATOM 637 N N . PRO A 1 85 ? -15.124 7.797 -0.010 1.00 58.88 85 PRO A N 1
ATOM 638 C CA . PRO A 1 85 ? -15.693 6.588 -0.586 1.00 58.88 85 PRO A CA 1
ATOM 639 C C . PRO A 1 85 ? -14.893 6.194 -1.835 1.00 58.88 85 PRO A C 1
ATOM 641 O O . PRO A 1 85 ? -14.650 7.010 -2.718 1.00 58.88 85 PRO A O 1
ATOM 644 N N . SER A 1 86 ? -14.493 4.929 -1.899 1.00 69.62 86 SER A N 1
ATOM 645 C CA . SER A 1 86 ? -13.708 4.341 -2.990 1.00 69.62 86 SER A CA 1
ATOM 646 C C . SER A 1 86 ? -14.335 3.026 -3.455 1.00 69.62 86 SER A C 1
ATOM 648 O O . SER A 1 86 ? -15.171 2.456 -2.744 1.00 69.62 86 SER A O 1
ATOM 650 N N . SER A 1 87 ? -13.960 2.554 -4.648 1.00 79.50 87 SER A N 1
ATOM 651 C CA . SER A 1 87 ? -14.411 1.257 -5.167 1.00 79.50 87 SER A CA 1
ATOM 652 C C . SER A 1 87 ? -13.966 0.109 -4.250 1.00 79.50 87 SER A C 1
ATOM 654 O O . SER A 1 87 ? -12.974 0.224 -3.525 1.00 79.50 87 SER A O 1
ATOM 656 N N . GLU A 1 88 ? -14.693 -1.011 -4.269 1.00 77.31 88 GLU A N 1
ATOM 657 C CA . GLU A 1 88 ? -14.326 -2.195 -3.479 1.00 77.31 88 GLU A CA 1
ATOM 658 C C . GLU A 1 88 ? -12.925 -2.710 -3.853 1.00 77.31 88 GLU A C 1
ATOM 660 O O . GLU A 1 88 ? -12.127 -3.016 -2.966 1.00 77.31 88 GLU A O 1
ATOM 665 N N . THR A 1 89 ? -12.595 -2.705 -5.150 1.00 78.88 89 THR A N 1
ATOM 666 C CA . THR A 1 89 ? -11.266 -3.044 -5.686 1.00 78.88 89 THR A CA 1
ATOM 667 C C . THR A 1 89 ? -10.173 -2.185 -5.070 1.00 78.88 89 THR A C 1
ATOM 669 O O . THR A 1 89 ? -9.269 -2.721 -4.425 1.00 78.88 89 THR A O 1
ATOM 672 N N . ARG A 1 90 ? -10.309 -0.853 -5.152 1.00 84.94 90 ARG A N 1
ATOM 673 C CA . ARG A 1 90 ? -9.335 0.077 -4.570 1.00 84.94 90 ARG A CA 1
ATOM 674 C C . ARG A 1 90 ? -9.182 -0.148 -3.072 1.00 84.94 90 ARG A C 1
ATOM 676 O O . ARG A 1 90 ? -8.074 -0.110 -2.553 1.00 84.94 90 ARG A O 1
ATOM 683 N N . GLN A 1 91 ? -10.275 -0.440 -2.367 1.00 78.88 91 GLN A N 1
ATOM 684 C CA . GLN A 1 91 ? -10.249 -0.692 -0.925 1.00 78.88 91 GLN A CA 1
ATOM 685 C C . GLN A 1 91 ? -9.533 -1.986 -0.550 1.00 78.88 91 GLN A C 1
ATOM 687 O O . GLN A 1 91 ? -8.759 -1.978 0.409 1.00 78.88 91 GLN A O 1
ATOM 692 N N . LYS A 1 92 ? -9.769 -3.091 -1.266 1.00 78.31 92 LYS A N 1
ATOM 693 C CA . LYS A 1 92 ? -9.061 -4.348 -0.988 1.00 78.31 92 LYS A CA 1
ATOM 694 C C . LYS A 1 92 ? -7.575 -4.218 -1.323 1.00 78.31 92 LYS A C 1
ATOM 696 O O . LYS A 1 92 ? -6.754 -4.568 -0.476 1.00 78.31 92 LYS A O 1
ATOM 701 N N . ASN A 1 93 ? -7.231 -3.623 -2.463 1.00 84.12 93 ASN A N 1
ATOM 702 C CA . ASN A 1 93 ? -5.835 -3.381 -2.831 1.00 84.12 93 ASN A CA 1
ATOM 703 C C . ASN A 1 93 ? -5.143 -2.430 -1.841 1.00 84.12 93 ASN A C 1
ATOM 705 O O . ASN A 1 93 ? -3.995 -2.658 -1.468 1.00 84.12 93 ASN A O 1
ATOM 709 N N . ALA A 1 94 ? -5.853 -1.414 -1.338 1.00 85.31 94 ALA A N 1
ATOM 710 C CA . ALA A 1 94 ? -5.342 -0.498 -0.320 1.00 85.31 94 ALA A CA 1
ATOM 711 C C . ALA A 1 94 ? -5.004 -1.225 0.987 1.00 85.31 94 ALA A C 1
ATOM 713 O O . ALA A 1 94 ? -3.947 -0.984 1.562 1.00 85.31 94 ALA A O 1
ATOM 714 N N . LEU A 1 95 ? -5.858 -2.148 1.444 1.00 81.00 95 LEU A N 1
ATOM 715 C CA . LEU A 1 95 ? -5.563 -2.967 2.624 1.00 81.00 95 LEU A CA 1
ATOM 716 C C . LEU A 1 95 ? -4.314 -3.826 2.420 1.00 81.00 95 LEU A C 1
ATOM 718 O O . LEU A 1 95 ? -3.459 -3.869 3.305 1.00 81.00 95 LEU A O 1
ATOM 722 N N . THR A 1 96 ? -4.179 -4.460 1.253 1.00 82.38 96 THR A N 1
ATOM 723 C CA . THR A 1 96 ? -2.973 -5.221 0.915 1.00 82.38 96 THR A CA 1
ATOM 724 C C . THR A 1 96 ? -1.742 -4.321 0.916 1.00 82.38 96 THR A C 1
ATOM 726 O O . THR A 1 96 ? -0.713 -4.690 1.478 1.00 82.38 96 THR A O 1
ATOM 729 N N . ALA A 1 97 ? -1.846 -3.125 0.334 1.00 86.31 97 ALA A N 1
ATOM 730 C CA . ALA A 1 97 ? -0.741 -2.185 0.259 1.00 86.31 97 ALA A CA 1
ATOM 731 C C . ALA A 1 97 ? -0.284 -1.721 1.644 1.00 86.31 97 ALA A C 1
ATOM 733 O O . ALA A 1 97 ? 0.907 -1.751 1.947 1.00 86.31 97 ALA A O 1
ATOM 734 N N . VAL A 1 98 ? -1.232 -1.360 2.512 1.00 85.25 98 VAL A N 1
ATOM 735 C CA . VAL A 1 98 ? -0.946 -0.980 3.900 1.00 85.25 98 VAL A CA 1
ATOM 736 C C . VAL A 1 98 ? -0.292 -2.136 4.653 1.00 85.25 98 VAL A C 1
ATOM 738 O O . VAL A 1 98 ? 0.687 -1.921 5.364 1.00 85.25 98 VAL A O 1
ATOM 741 N N . ALA A 1 99 ? -0.790 -3.360 4.483 1.00 78.81 99 ALA A N 1
ATOM 742 C CA . ALA A 1 99 ? -0.232 -4.532 5.145 1.00 78.81 99 ALA A CA 1
ATOM 743 C C . ALA A 1 99 ? 1.192 -4.851 4.663 1.00 78.81 99 ALA A C 1
ATOM 745 O O . ALA A 1 99 ? 2.073 -5.124 5.479 1.00 78.81 99 ALA A O 1
ATOM 746 N N . ALA A 1 100 ? 1.440 -4.740 3.355 1.00 82.50 100 ALA A N 1
ATOM 747 C CA . ALA A 1 100 ? 2.767 -4.899 2.771 1.00 82.50 100 ALA A CA 1
ATOM 748 C C . ALA A 1 100 ? 3.742 -3.823 3.274 1.00 82.50 100 ALA A C 1
ATOM 750 O O . ALA A 1 100 ? 4.870 -4.148 3.641 1.00 82.50 100 ALA A O 1
ATOM 751 N N . PHE A 1 101 ? 3.310 -2.559 3.363 1.00 84.06 101 PHE A N 1
ATOM 752 C CA . PHE A 1 101 ? 4.118 -1.501 3.969 1.00 84.06 101 PHE A CA 1
ATOM 753 C C . PHE A 1 101 ? 4.408 -1.796 5.436 1.00 84.06 101 PHE A C 1
ATOM 755 O O . PHE A 1 101 ? 5.572 -1.813 5.813 1.00 84.06 101 PHE A O 1
ATOM 762 N N . ALA A 1 102 ? 3.393 -2.093 6.249 1.00 79.69 102 ALA A N 1
ATOM 763 C CA . ALA A 1 102 ? 3.574 -2.386 7.669 1.00 79.69 102 ALA A CA 1
ATOM 764 C C . ALA A 1 102 ? 4.586 -3.517 7.906 1.00 79.69 102 ALA A C 1
ATOM 766 O O . ALA A 1 102 ? 5.438 -3.392 8.779 1.00 79.69 102 ALA A O 1
ATOM 767 N N . GLY A 1 103 ? 4.549 -4.577 7.089 1.00 75.94 103 GLY A N 1
ATOM 768 C CA . GLY A 1 103 ? 5.510 -5.680 7.164 1.00 75.94 103 GLY A CA 1
ATOM 769 C C . GLY A 1 103 ? 6.952 -5.306 6.789 1.00 75.94 103 GLY A C 1
ATOM 770 O O . GLY A 1 103 ? 7.882 -5.978 7.229 1.00 75.94 103 GLY A O 1
ATOM 771 N N . ARG A 1 104 ? 7.164 -4.240 6.003 1.00 80.88 104 ARG A N 1
ATOM 772 C CA . ARG A 1 104 ? 8.505 -3.727 5.655 1.00 80.88 104 ARG A CA 1
ATOM 773 C C . ARG A 1 104 ? 9.072 -2.757 6.690 1.00 80.88 104 ARG A C 1
ATOM 775 O O . ARG A 1 104 ? 10.281 -2.530 6.696 1.00 80.88 104 ARG A O 1
ATOM 782 N N . LEU A 1 105 ? 8.227 -2.123 7.500 1.00 79.81 105 LEU A N 1
ATOM 783 C CA . LEU A 1 105 ? 8.653 -1.063 8.411 1.00 79.81 105 LEU A CA 1
ATOM 784 C C . LEU A 1 105 ? 9.212 -1.654 9.706 1.00 79.81 105 LEU A C 1
ATOM 786 O O . LEU A 1 105 ? 8.603 -2.514 10.333 1.00 79.81 105 LEU A O 1
ATOM 790 N N . SER A 1 106 ? 10.359 -1.140 10.146 1.00 71.94 106 SER A N 1
ATOM 791 C CA . SER A 1 106 ? 10.955 -1.489 11.437 1.00 71.94 106 SER A CA 1
ATOM 792 C C . SER A 1 106 ? 10.874 -0.321 12.417 1.00 71.94 106 SER A C 1
ATOM 794 O O . SER A 1 106 ? 11.211 0.812 12.057 1.00 71.94 106 SER A O 1
ATOM 796 N N . GLY A 1 107 ? 10.523 -0.610 13.673 1.00 73.75 107 GLY A N 1
ATOM 797 C CA . GLY A 1 107 ? 10.618 0.337 14.788 1.00 73.75 107 GLY A CA 1
ATOM 798 C C . GLY A 1 107 ? 9.899 1.658 14.512 1.00 73.75 107 GLY A C 1
ATOM 799 O O . GLY A 1 107 ? 8.736 1.660 14.123 1.00 73.75 107 GLY A O 1
ATOM 800 N N . ALA A 1 108 ? 10.621 2.774 14.645 1.00 74.19 108 ALA A N 1
ATOM 801 C CA . ALA A 1 108 ? 10.055 4.121 14.581 1.00 74.19 1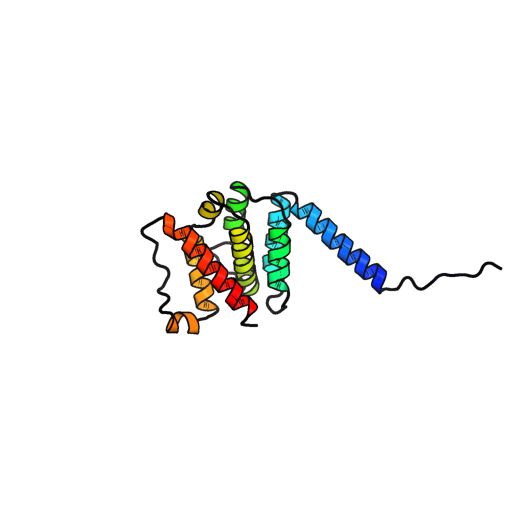08 ALA A CA 1
ATOM 802 C C . ALA A 1 108 ? 9.250 4.418 13.304 1.00 74.19 108 ALA A C 1
ATOM 804 O O . ALA A 1 108 ? 8.304 5.190 13.365 1.00 74.19 108 ALA A O 1
ATOM 805 N N . LEU A 1 109 ? 9.588 3.830 12.149 1.00 74.69 109 LEU A N 1
ATOM 806 C CA . LEU A 1 109 ? 8.818 4.041 10.914 1.00 74.69 109 LEU A CA 1
ATOM 807 C C . LEU A 1 109 ? 7.472 3.293 10.917 1.00 74.69 109 LEU A C 1
ATOM 809 O O . LEU A 1 109 ? 6.526 3.755 10.286 1.00 74.69 109 LEU A O 1
ATOM 813 N N . SER A 1 110 ? 7.360 2.179 11.650 1.00 74.31 110 SER A N 1
ATOM 814 C CA . SER A 1 110 ? 6.084 1.475 11.847 1.00 74.31 110 SER A CA 1
ATOM 815 C C . SER A 1 110 ? 5.106 2.336 12.647 1.00 74.31 110 SER A C 1
ATOM 817 O O . SER A 1 110 ? 3.914 2.362 12.343 1.00 74.31 110 SER A O 1
ATOM 819 N N . ASP A 1 111 ? 5.608 3.088 13.628 1.00 74.38 111 ASP A N 1
ATOM 820 C CA . ASP A 1 111 ? 4.784 3.975 14.457 1.00 74.38 111 ASP A CA 1
ATOM 821 C C . ASP A 1 111 ? 4.172 5.122 13.639 1.00 74.38 111 ASP A C 1
ATOM 823 O O . ASP A 1 111 ? 3.054 5.550 13.915 1.00 74.38 111 ASP A O 1
ATOM 827 N N . TRP A 1 112 ? 4.857 5.578 12.582 1.00 75.88 112 TRP A N 1
ATOM 828 C CA . TRP A 1 112 ? 4.325 6.584 11.652 1.00 75.88 112 TRP A CA 1
ATOM 829 C C . TRP A 1 112 ? 3.123 6.081 10.852 1.00 75.88 112 TRP A C 1
ATOM 831 O O . TRP A 1 112 ? 2.234 6.863 10.522 1.00 75.88 112 TRP A O 1
ATOM 841 N N . LEU A 1 113 ? 3.075 4.782 10.558 1.00 76.75 113 LEU A N 1
ATOM 842 C CA . LEU A 1 113 ? 1.921 4.169 9.909 1.00 76.75 113 LEU A CA 1
ATOM 843 C C . LEU A 1 113 ? 0.764 3.976 10.911 1.00 76.75 113 LEU A C 1
ATOM 845 O O . LEU A 1 113 ? -0.403 4.061 10.535 1.00 76.75 113 LEU A O 1
ATOM 849 N N . ALA A 1 114 ? 1.076 3.780 12.197 1.00 74.94 114 ALA A N 1
ATOM 850 C CA . ALA A 1 114 ? 0.150 3.486 13.296 1.00 74.94 114 ALA A CA 1
ATOM 851 C C . ALA A 1 114 ? -0.718 4.677 13.761 1.00 74.94 114 ALA A C 1
ATOM 853 O O . ALA A 1 114 ? -0.806 4.995 14.949 1.00 74.94 114 ALA A O 1
ATOM 854 N N . THR A 1 115 ? -1.403 5.327 12.819 1.00 79.56 115 THR A N 1
ATOM 855 C CA . THR A 1 115 ? -2.340 6.427 13.087 1.00 79.56 115 THR A CA 1
ATOM 856 C C . THR A 1 115 ? -3.747 5.920 13.408 1.00 79.56 115 THR A C 1
ATOM 858 O O . THR A 1 115 ? -4.197 4.904 12.873 1.00 79.56 115 THR A O 1
ATOM 861 N N . ASP A 1 116 ? -4.488 6.667 14.232 1.00 74.38 116 ASP A N 1
ATOM 862 C CA . ASP A 1 116 ? -5.879 6.337 14.573 1.00 74.38 116 ASP A CA 1
ATOM 863 C C . ASP A 1 116 ? -6.789 6.317 13.336 1.00 74.38 116 ASP A C 1
ATOM 865 O O . ASP A 1 116 ? -7.676 5.473 13.229 1.00 74.38 116 ASP A O 1
ATOM 869 N N . ALA A 1 117 ? -6.535 7.204 12.367 1.00 75.50 117 ALA A N 1
ATOM 870 C CA . ALA A 1 117 ? -7.265 7.251 11.103 1.00 75.50 117 ALA A CA 1
ATOM 871 C C . ALA A 1 117 ? -7.056 5.977 10.271 1.00 75.50 117 ALA A C 1
ATOM 873 O O . ALA A 1 117 ? -8.019 5.430 9.729 1.00 75.50 117 ALA A O 1
ATOM 874 N N . LEU A 1 118 ? -5.819 5.471 10.204 1.00 76.94 118 LEU A N 1
ATOM 875 C CA . LEU A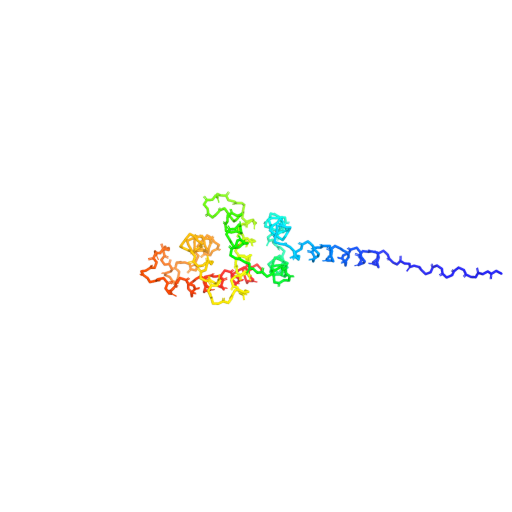 1 118 ? -5.534 4.220 9.507 1.00 76.94 118 LEU A CA 1
ATOM 876 C C . LEU A 1 118 ? -6.150 3.026 10.221 1.00 76.94 118 LEU A C 1
ATOM 878 O O . LEU A 1 118 ? -6.711 2.143 9.580 1.00 76.94 118 LEU A O 1
ATOM 882 N N . LEU A 1 119 ? -6.065 3.001 11.548 1.00 75.62 119 LEU A N 1
ATOM 883 C CA . LEU A 1 119 ? -6.612 1.913 12.341 1.00 75.62 119 LEU A CA 1
ATOM 884 C C . LEU A 1 119 ? -8.142 1.870 12.201 1.00 75.62 119 LEU A C 1
ATOM 886 O O . LEU A 1 119 ? -8.705 0.815 11.905 1.00 75.62 119 LEU A O 1
ATOM 890 N N . ALA A 1 120 ? -8.812 3.023 12.283 1.00 74.69 120 ALA A N 1
ATOM 891 C CA . ALA A 1 120 ? -10.241 3.154 12.011 1.00 74.69 120 ALA A CA 1
ATOM 892 C C . ALA A 1 120 ? -10.605 2.718 10.584 1.00 74.69 120 ALA A C 1
ATOM 894 O O . ALA A 1 120 ? -11.600 2.012 10.398 1.00 74.69 120 ALA A O 1
ATOM 895 N N . PHE A 1 121 ? -9.789 3.085 9.588 1.00 78.19 121 PHE A N 1
ATOM 896 C CA . PHE A 1 121 ? -9.938 2.608 8.216 1.00 78.19 121 PHE A CA 1
ATOM 897 C C . PHE A 1 121 ? -9.879 1.078 8.172 1.00 78.19 121 PHE A C 1
ATOM 899 O O . PHE A 1 121 ? -10.870 0.455 7.797 1.00 78.19 121 PHE A O 1
ATOM 906 N N . VAL A 1 122 ? -8.792 0.452 8.633 1.00 77.56 122 VAL A N 1
ATOM 907 C CA . VAL A 1 122 ? -8.622 -1.011 8.591 1.00 77.56 122 VAL A CA 1
ATOM 908 C C . VAL A 1 122 ? -9.775 -1.719 9.309 1.00 77.56 122 VAL A C 1
ATOM 910 O O . VAL A 1 122 ? -10.388 -2.617 8.734 1.00 77.56 122 VAL A O 1
ATOM 913 N N . HIS A 1 123 ? -10.154 -1.269 10.509 1.00 73.44 123 HIS A N 1
ATOM 914 C CA . HIS A 1 123 ? -11.276 -1.839 11.262 1.00 73.44 123 HIS A CA 1
ATOM 915 C C . HIS A 1 123 ? -12.620 -1.701 10.537 1.00 73.44 123 HIS A C 1
ATOM 917 O O . HIS A 1 123 ? -13.358 -2.679 10.413 1.00 73.44 123 HIS A O 1
ATOM 923 N N . SER A 1 124 ? -12.946 -0.507 10.033 1.00 72.00 124 SER A N 1
ATOM 924 C CA . SER A 1 124 ? -14.177 -0.268 9.268 1.00 72.00 124 SER A CA 1
ATOM 925 C C . SER A 1 124 ? -14.246 -1.160 8.028 1.00 72.00 124 SER A C 1
ATOM 927 O O . SER A 1 124 ? -15.315 -1.649 7.657 1.00 72.00 124 SER A O 1
ATOM 929 N N . ARG A 1 125 ? -13.107 -1.388 7.369 1.00 73.31 125 ARG A N 1
ATOM 930 C CA . ARG A 1 125 ? -13.032 -2.218 6.167 1.00 73.31 125 ARG A CA 1
ATOM 931 C C . ARG A 1 125 ? -13.134 -3.708 6.486 1.00 73.31 125 ARG A C 1
ATOM 933 O O . ARG A 1 125 ? -13.951 -4.374 5.856 1.00 73.31 125 ARG A O 1
ATOM 940 N N . LEU A 1 126 ? -12.416 -4.198 7.496 1.00 69.19 126 LEU A N 1
ATOM 941 C CA . LEU A 1 126 ? -12.552 -5.566 8.011 1.00 69.19 126 LEU A CA 1
ATOM 942 C C . LEU A 1 126 ? -14.003 -5.897 8.367 1.00 69.19 126 LEU A C 1
ATOM 944 O O . LEU A 1 126 ? -14.510 -6.946 7.980 1.00 69.19 126 LEU A O 1
ATOM 948 N N . ALA A 1 127 ? -14.697 -4.972 9.034 1.00 68.81 127 ALA A N 1
ATOM 949 C CA . ALA A 1 127 ? -16.089 -5.173 9.417 1.00 68.81 127 ALA A CA 1
ATOM 950 C C . ALA A 1 127 ? -17.047 -5.303 8.227 1.00 68.81 127 ALA A C 1
ATOM 952 O O . ALA A 1 127 ? -18.027 -6.040 8.308 1.00 68.81 127 ALA A O 1
ATOM 953 N N . ARG A 1 128 ? -16.764 -4.617 7.114 1.00 68.25 128 ARG A N 1
ATOM 954 C CA . ARG A 1 128 ? -17.566 -4.721 5.886 1.00 68.25 128 ARG A C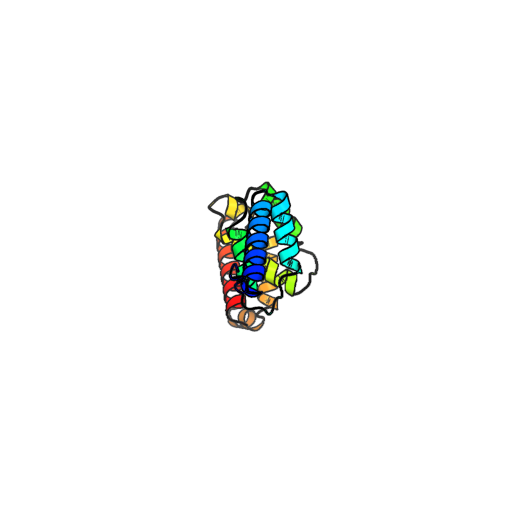A 1
ATOM 955 C C . ARG A 1 128 ? -17.255 -5.979 5.082 1.00 68.25 128 ARG A C 1
ATOM 957 O O . ARG A 1 128 ? -18.166 -6.540 4.489 1.00 68.25 128 ARG A O 1
ATOM 964 N N . LEU A 1 129 ? -15.998 -6.419 5.071 1.00 65.75 129 LEU A N 1
ATOM 965 C CA . LEU A 1 129 ? -15.576 -7.628 4.358 1.00 65.75 129 LEU A CA 1
ATOM 966 C C . LEU A 1 129 ? -15.986 -8.910 5.090 1.00 65.75 129 LEU A C 1
ATOM 968 O O . LEU A 1 129 ? -16.254 -9.925 4.455 1.00 65.75 129 LEU A O 1
ATOM 972 N N . CYS A 1 130 ? -16.043 -8.878 6.423 1.00 64.75 130 CYS A N 1
ATOM 973 C CA . CYS A 1 130 ? -16.361 -10.042 7.248 1.00 64.75 130 CYS A CA 1
ATOM 974 C C . CYS A 1 130 ? -17.364 -9.689 8.356 1.00 64.75 130 CYS A C 1
ATOM 976 O O . CYS A 1 130 ? -17.017 -9.726 9.541 1.00 64.75 130 CYS A O 1
ATOM 978 N N . PRO A 1 131 ? -18.625 -9.380 8.003 1.00 60.69 131 PRO A N 1
ATOM 979 C CA . PRO A 1 131 ? -19.641 -8.997 8.983 1.00 60.69 131 PRO A CA 1
ATOM 980 C C . PRO A 1 131 ? -19.905 -10.094 10.032 1.00 60.69 131 PRO A C 1
ATOM 982 O O . PRO A 1 131 ? -20.165 -9.781 11.192 1.00 60.69 131 PRO A O 1
ATOM 985 N N . ALA A 1 132 ? -19.759 -11.375 9.664 1.00 55.97 132 ALA A N 1
ATOM 986 C CA . ALA A 1 132 ? -19.914 -12.512 10.578 1.00 55.97 132 ALA A CA 1
ATOM 987 C C . ALA A 1 132 ? -18.796 -12.596 11.640 1.00 55.97 132 ALA A C 1
ATOM 989 O O . ALA A 1 132 ? -19.081 -12.801 12.819 1.00 55.97 132 ALA A O 1
ATOM 990 N N . ALA A 1 133 ? -17.538 -12.345 11.254 1.00 50.47 133 ALA A N 1
ATOM 991 C CA . ALA A 1 133 ? -16.395 -12.366 12.173 1.00 50.47 133 ALA A CA 1
ATOM 992 C C . ALA A 1 133 ? -16.478 -11.252 13.230 1.00 50.47 133 ALA A C 1
ATOM 994 O O . ALA A 1 133 ? -16.040 -11.432 14.363 1.00 50.47 133 ALA A O 1
ATOM 995 N N . VAL A 1 134 ? -17.087 -10.110 12.893 1.00 49.09 134 VAL A N 1
ATOM 996 C CA . VAL A 1 134 ? -17.321 -9.014 13.848 1.00 49.09 134 VAL A CA 1
ATOM 997 C C . VAL A 1 134 ? -18.391 -9.370 14.876 1.00 49.09 134 VAL A C 1
ATOM 999 O O . VAL A 1 134 ? -18.278 -8.968 16.035 1.00 49.09 134 VAL A O 1
ATOM 1002 N N . SER A 1 135 ? -19.395 -10.157 14.479 1.00 45.22 135 SER A N 1
ATOM 1003 C CA . SER A 1 135 ? -20.475 -10.571 15.376 1.00 45.22 135 SER A CA 1
ATOM 1004 C C . SER A 1 135 ? -20.066 -11.697 16.332 1.00 45.22 135 SER A C 1
ATOM 1006 O O . SER A 1 135 ? -20.518 -11.690 17.474 1.00 45.22 135 SER A O 1
ATOM 1008 N N . GLU A 1 136 ? -19.211 -12.634 15.903 1.00 39.72 136 GLU A N 1
ATOM 1009 C CA . GLU A 1 136 ? -18.746 -13.752 16.744 1.00 39.72 136 GLU A CA 1
ATOM 1010 C C . GLU A 1 136 ? -17.490 -13.430 17.572 1.00 39.72 136 GLU A C 1
ATOM 1012 O O . GLU A 1 136 ? -17.379 -13.885 18.708 1.00 39.72 136 GLU A O 1
ATOM 1017 N N . ALA A 1 137 ? -16.562 -12.604 17.068 1.00 43.88 137 ALA A N 1
ATOM 1018 C CA . ALA A 1 137 ? -15.337 -12.253 17.800 1.00 43.88 137 ALA A CA 1
ATOM 1019 C C . ALA A 1 137 ? -15.519 -11.100 18.806 1.00 43.88 137 ALA A C 1
ATOM 1021 O O . ALA A 1 137 ? -14.568 -10.718 19.489 1.00 43.88 137 ALA A O 1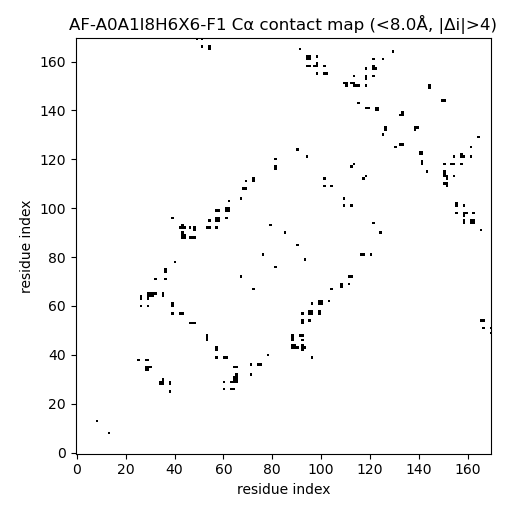
ATOM 1022 N N . GLY A 1 138 ? -16.709 -10.490 18.882 1.00 42.03 138 GLY A N 1
ATOM 1023 C CA . GLY A 1 138 ? -16.959 -9.338 19.755 1.00 42.03 138 GLY A CA 1
ATOM 1024 C C . GLY A 1 138 ? -16.082 -8.121 19.431 1.00 42.03 138 GLY A C 1
ATOM 1025 O O . GLY A 1 138 ? -15.817 -7.303 20.318 1.00 42.03 138 GLY A O 1
ATOM 1026 N N . LEU A 1 139 ? -15.613 -8.003 18.180 1.00 43.31 139 LEU A N 1
ATOM 1027 C CA . LEU A 1 139 ? -14.821 -6.873 17.693 1.00 43.31 139 LEU A CA 1
ATOM 1028 C C . LEU A 1 139 ? -15.666 -5.602 17.807 1.00 43.31 139 LEU A C 1
ATOM 1030 O O . LEU A 1 139 ? -16.493 -5.288 16.953 1.00 43.31 139 LEU A O 1
ATOM 1034 N N . ARG A 1 140 ? -15.484 -4.875 18.912 1.00 46.44 140 ARG A N 1
ATOM 1035 C CA . ARG A 1 140 ? -16.157 -3.596 19.134 1.00 46.44 140 ARG A CA 1
ATOM 1036 C C . ARG A 1 140 ? -15.805 -2.621 18.002 1.00 46.44 140 ARG A C 1
ATOM 1038 O O . ARG A 1 140 ? -14.693 -2.695 17.470 1.00 46.44 140 ARG A O 1
ATOM 1045 N N . PRO A 1 141 ? -16.709 -1.676 17.673 1.00 51.75 141 PRO A N 1
ATOM 1046 C CA . PRO A 1 141 ? -16.358 -0.520 16.858 1.00 51.75 141 PRO A CA 1
ATOM 1047 C C . PRO A 1 141 ? -15.044 0.068 17.362 1.00 51.75 141 PRO A C 1
ATOM 1049 O O . PRO A 1 141 ? -14.840 0.131 18.580 1.00 51.75 141 PRO A O 1
ATOM 1052 N N . TYR A 1 142 ? -14.165 0.450 16.435 1.00 52.25 142 TYR A N 1
ATOM 1053 C CA . TYR A 1 142 ? -12.864 1.016 16.770 1.00 52.25 142 TYR A CA 1
ATOM 1054 C C . TYR A 1 142 ? -13.018 2.064 17.879 1.00 52.25 142 TYR A C 1
ATOM 1056 O O . TYR A 1 142 ? -13.737 3.051 17.715 1.00 52.25 142 TYR A O 1
ATOM 1064 N N . ARG A 1 143 ? -12.383 1.811 19.026 1.00 55.91 143 ARG A N 1
ATOM 1065 C CA . ARG A 1 143 ? -12.313 2.752 20.140 1.00 55.91 143 ARG A CA 1
ATOM 1066 C C . ARG A 1 143 ? -10.876 3.219 20.226 1.00 55.91 143 ARG A C 1
ATOM 1068 O O . ARG A 1 143 ? -9.974 2.388 20.335 1.00 55.91 143 ARG A O 1
ATOM 1075 N N . GLU A 1 144 ? -10.700 4.529 20.155 1.00 53.75 144 GLU A N 1
ATOM 1076 C CA . GLU A 1 144 ? -9.395 5.174 20.193 1.00 53.75 144 GLU A CA 1
ATOM 1077 C C . GLU A 1 144 ? -8.595 4.662 21.411 1.00 53.75 144 GLU A C 1
ATOM 1079 O O . GLU A 1 144 ? -9.114 4.675 22.535 1.00 53.75 144 GLU A O 1
ATOM 1084 N N . PRO A 1 145 ? -7.393 4.095 21.207 1.00 55.09 145 PRO A N 1
ATOM 1085 C CA . PRO A 1 145 ? -6.604 3.524 22.285 1.00 55.09 145 PRO A CA 1
ATOM 1086 C C . PRO A 1 145 ? -6.088 4.618 23.218 1.00 55.09 145 PRO A C 1
ATOM 1088 O O . PRO A 1 145 ? -5.533 5.619 22.772 1.00 55.09 145 PRO A O 1
ATOM 1091 N N . SER A 1 146 ? -6.213 4.375 24.524 1.00 56.81 146 SER A N 1
ATOM 1092 C CA . SER A 1 146 ? -5.718 5.266 25.580 1.00 56.81 146 SER A CA 1
ATOM 1093 C C . SER A 1 146 ? -4.187 5.330 25.670 1.00 56.81 146 SER A C 1
ATOM 1095 O O . SER A 1 146 ? -3.663 6.248 26.291 1.00 56.81 146 SER A O 1
ATOM 1097 N N . ASP A 1 147 ? -3.480 4.357 25.084 1.00 59.62 147 ASP A N 1
ATOM 1098 C CA . ASP A 1 147 ? -2.020 4.239 25.103 1.00 59.62 147 ASP A CA 1
ATOM 1099 C C . ASP A 1 147 ? -1.470 4.197 23.660 1.00 59.62 147 ASP A C 1
ATOM 1101 O O . ASP A 1 147 ? -1.848 3.298 22.894 1.00 59.62 147 ASP A O 1
ATOM 1105 N N . PRO A 1 148 ? -0.595 5.141 23.259 1.00 56.72 148 PRO A N 1
ATOM 1106 C CA . PRO A 1 148 ? 0.014 5.159 21.931 1.00 56.72 148 PRO A CA 1
ATOM 1107 C C . PRO A 1 148 ? 0.863 3.916 21.628 1.00 56.72 148 PRO A C 1
ATOM 1109 O O . PRO A 1 148 ? 0.937 3.527 20.463 1.00 56.72 148 PRO A O 1
ATOM 1112 N N . GLY A 1 149 ? 1.431 3.241 22.638 1.00 61.16 149 GLY A N 1
ATOM 1113 C CA . GLY A 1 149 ? 2.234 2.026 22.444 1.00 61.16 149 GLY A CA 1
ATOM 1114 C C . GLY A 1 149 ? 1.441 0.841 21.879 1.00 61.16 149 GLY A C 1
ATOM 1115 O O . GLY A 1 149 ? 1.992 0.005 21.169 1.00 61.16 149 GLY A O 1
ATOM 1116 N N . GLN A 1 150 ? 0.123 0.799 22.104 1.00 67.94 150 GLN A N 1
ATOM 1117 C CA . GLN A 1 150 ? -0.747 -0.278 21.605 1.00 67.94 150 GLN A CA 1
ATOM 1118 C C . GLN A 1 150 ? -1.200 -0.082 20.150 1.00 67.94 150 GLN A C 1
ATOM 1120 O O . GLN A 1 150 ? -1.822 -0.976 19.572 1.00 67.94 150 GLN A O 1
ATOM 1125 N N . ARG A 1 151 ? -0.937 1.083 19.540 1.00 67.06 151 ARG A N 1
ATOM 1126 C CA . ARG A 1 151 ? -1.416 1.404 18.184 1.00 67.06 151 ARG A CA 1
ATOM 1127 C C . ARG A 1 151 ? -0.722 0.568 17.118 1.00 67.06 151 ARG A C 1
ATOM 1129 O O . ARG A 1 151 ? -1.399 0.004 16.261 1.00 67.06 151 ARG A O 1
ATOM 1136 N N . ALA A 1 152 ? 0.604 0.465 17.191 1.00 64.12 152 ALA A N 1
ATOM 1137 C CA . ALA A 1 152 ? 1.403 -0.273 16.216 1.00 64.12 152 ALA A CA 1
ATOM 1138 C C . ALA A 1 152 ? 1.070 -1.771 16.230 1.00 64.12 152 ALA A C 1
ATOM 1140 O O . ALA A 1 152 ? 0.825 -2.358 15.178 1.00 64.12 152 ALA A O 1
ATOM 1141 N N . GLU A 1 153 ? 0.958 -2.364 17.420 1.00 66.88 153 GLU A N 1
ATOM 1142 C CA . GLU A 1 153 ? 0.603 -3.776 17.590 1.00 66.88 153 GLU A CA 1
ATOM 1143 C C . GLU A 1 153 ? -0.811 -4.075 17.063 1.00 66.88 153 GLU A C 1
ATOM 1145 O O . GLU A 1 153 ? -1.013 -5.017 16.296 1.00 66.88 153 GLU A O 1
ATOM 1150 N N . ARG A 1 154 ? -1.800 -3.229 17.387 1.00 65.50 154 ARG A N 1
ATOM 1151 C CA . ARG A 1 154 ? -3.170 -3.388 16.870 1.00 65.50 154 ARG A CA 1
ATOM 1152 C C . ARG A 1 154 ? -3.254 -3.232 15.362 1.00 65.50 154 ARG A C 1
ATOM 1154 O O . ARG A 1 154 ? -3.993 -3.982 14.727 1.00 65.50 154 ARG A O 1
ATOM 1161 N N . LEU A 1 155 ? -2.507 -2.289 14.790 1.00 66.50 155 LEU A N 1
ATOM 1162 C CA . LEU A 1 155 ? -2.437 -2.124 13.345 1.00 66.50 155 LEU A CA 1
ATOM 1163 C C . LEU A 1 155 ? -1.851 -3.380 12.690 1.00 66.50 155 LEU A C 1
ATOM 1165 O O . LEU A 1 155 ? -2.438 -3.889 11.741 1.00 66.50 155 LEU A O 1
ATOM 1169 N N . GLN A 1 156 ? -0.757 -3.927 13.222 1.00 64.75 156 GLN A N 1
ATOM 1170 C CA . GLN A 1 156 ? -0.151 -5.158 12.704 1.00 64.75 156 GLN A CA 1
ATOM 1171 C C . GLN A 1 156 ? -1.116 -6.350 12.764 1.00 64.75 156 GLN A C 1
ATOM 1173 O O . GLN A 1 156 ? -1.270 -7.058 11.770 1.00 64.75 156 GLN A O 1
ATOM 1178 N N . VAL A 1 157 ? -1.824 -6.539 13.883 1.00 64.75 157 VAL A N 1
ATOM 1179 C CA . VAL A 1 157 ? -2.826 -7.609 14.032 1.00 64.75 157 VAL A CA 1
ATOM 1180 C C . VAL A 1 157 ? -3.997 -7.418 13.066 1.00 64.75 157 VAL A C 1
ATOM 1182 O O . VAL A 1 157 ? -4.417 -8.370 12.409 1.00 64.75 157 VAL A O 1
ATOM 1185 N N . ALA A 1 158 ? -4.512 -6.194 12.935 1.00 64.25 158 ALA A N 1
ATOM 1186 C CA . ALA A 1 158 ? -5.618 -5.896 12.030 1.00 64.25 158 ALA A CA 1
ATOM 1187 C C . ALA A 1 158 ? -5.221 -6.103 10.556 1.00 64.25 158 ALA A C 1
ATOM 1189 O O . ALA A 1 158 ? -6.002 -6.638 9.771 1.00 64.25 158 ALA A O 1
ATOM 1190 N N . LEU A 1 159 ? -3.990 -5.747 10.183 1.00 67.19 159 LEU A N 1
ATOM 1191 C CA . LEU A 1 159 ? -3.462 -5.962 8.83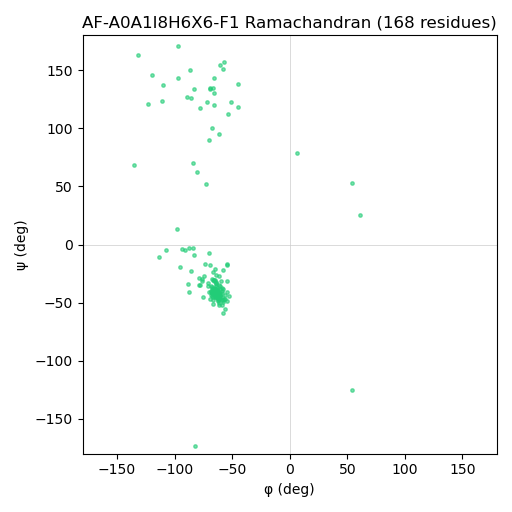6 1.00 67.19 159 LEU A CA 1
ATOM 1192 C C . LEU A 1 159 ? -3.202 -7.441 8.542 1.00 67.19 159 LEU A C 1
ATOM 1194 O O . LEU A 1 159 ? -3.552 -7.912 7.462 1.00 67.19 159 LEU A O 1
ATOM 1198 N N . ALA A 1 160 ? -2.665 -8.194 9.505 1.00 62.75 160 ALA A N 1
ATOM 1199 C CA . ALA A 1 160 ? -2.500 -9.640 9.380 1.00 62.75 160 ALA A CA 1
AT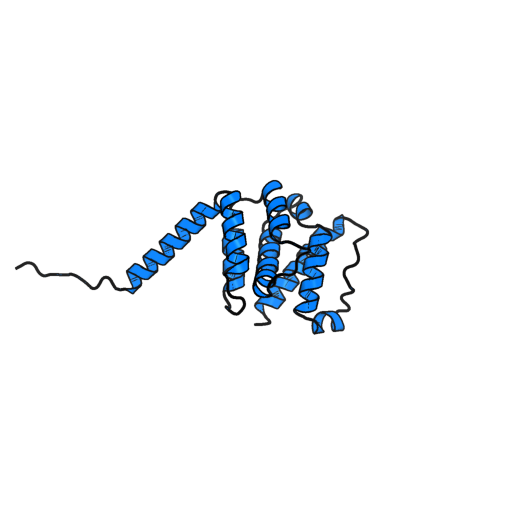OM 1200 C C . ALA A 1 160 ? -3.856 -10.347 9.218 1.00 62.75 160 ALA A C 1
ATOM 1202 O O . ALA A 1 160 ? -4.012 -11.195 8.341 1.00 62.75 160 ALA A O 1
ATOM 1203 N N . ALA A 1 161 ? -4.863 -9.950 10.002 1.00 61.84 161 ALA A N 1
ATOM 1204 C CA . ALA A 1 161 ? -6.224 -10.456 9.861 1.00 61.84 161 ALA A CA 1
ATOM 1205 C C . ALA A 1 161 ? -6.824 -10.111 8.487 1.00 61.84 161 ALA A C 1
ATOM 1207 O O . ALA A 1 161 ? -7.437 -10.970 7.858 1.00 61.84 161 ALA A O 1
ATOM 1208 N N . ALA A 1 162 ? -6.608 -8.890 7.985 1.00 63.88 162 ALA A N 1
ATOM 1209 C CA . ALA A 1 162 ? -7.085 -8.475 6.665 1.00 63.88 162 ALA A CA 1
ATOM 1210 C C . ALA A 1 162 ? -6.449 -9.289 5.532 1.00 63.88 162 ALA A C 1
ATOM 1212 O O . ALA A 1 162 ? -7.162 -9.741 4.639 1.00 63.88 162 ALA A O 1
ATOM 1213 N N . LEU A 1 163 ? -5.135 -9.520 5.592 1.00 61.69 163 LEU A N 1
ATOM 1214 C CA . LEU A 1 163 ? -4.423 -10.344 4.614 1.00 61.69 163 LEU A CA 1
ATOM 1215 C C . LEU A 1 163 ? -4.891 -11.801 4.640 1.00 61.69 163 LEU A C 1
ATOM 1217 O O . LEU A 1 163 ? -5.103 -12.389 3.580 1.00 61.69 163 LEU A O 1
ATOM 1221 N N . LEU A 1 164 ? -5.087 -12.383 5.827 1.00 60.47 164 LEU A N 1
ATOM 1222 C CA . LEU A 1 164 ? -5.603 -13.746 5.957 1.00 60.47 164 LEU A CA 1
ATOM 1223 C C . LEU A 1 164 ? -7.013 -13.856 5.370 1.00 60.47 164 LEU A C 1
ATOM 1225 O O . LEU A 1 164 ? -7.270 -14.732 4.551 1.00 60.47 164 LEU A O 1
ATOM 1229 N N . LEU A 1 165 ? -7.908 -12.932 5.712 1.00 57.44 165 LEU A N 1
ATOM 1230 C CA . LEU A 1 165 ? -9.267 -12.931 5.174 1.00 57.44 165 LEU A CA 1
ATOM 1231 C C . LEU A 1 165 ? -9.273 -12.753 3.651 1.00 57.44 165 LEU A C 1
ATOM 1233 O O . LEU A 1 165 ? -9.993 -13.470 2.970 1.00 57.44 165 LEU A O 1
ATOM 1237 N N . GLN A 1 166 ? -8.428 -11.882 3.092 1.00 60.06 166 GLN A N 1
ATOM 1238 C CA . GLN A 1 166 ? -8.289 -11.741 1.636 1.00 60.06 166 GLN A CA 1
ATOM 1239 C C . GLN A 1 166 ? -7.746 -13.000 0.952 1.00 60.06 166 GLN A C 1
ATOM 1241 O O . GLN A 1 166 ? -8.146 -13.296 -0.168 1.00 60.06 166 GLN A O 1
ATOM 1246 N N . THR A 1 167 ? -6.838 -13.725 1.606 1.00 57.16 167 THR A N 1
ATOM 1247 C CA . THR A 1 167 ? -6.192 -14.916 1.031 1.00 57.16 167 THR A CA 1
ATOM 1248 C C . THR A 1 167 ? -7.091 -16.153 1.091 1.00 57.16 167 THR A C 1
ATOM 1250 O O . THR A 1 167 ? -6.956 -17.032 0.249 1.00 57.16 167 THR A O 1
ATOM 1253 N N . PHE A 1 168 ? -7.991 -16.238 2.078 1.00 51.88 168 PHE A N 1
ATOM 1254 C CA . PHE A 1 168 ? -8.784 -17.444 2.353 1.00 51.88 168 PHE A CA 1
ATOM 1255 C C . PHE A 1 168 ? -10.296 -17.301 2.103 1.00 51.88 168 PHE A C 1
ATOM 1257 O O . PHE A 1 168 ? -10.996 -18.309 2.135 1.00 51.88 168 PHE A O 1
ATOM 1264 N N . MET A 1 169 ? -10.820 -16.090 1.871 1.00 53.00 169 MET A N 1
ATOM 1265 C CA . MET A 1 169 ? -12.248 -15.858 1.565 1.00 53.00 169 MET A CA 1
ATOM 1266 C C . MET A 1 169 ? -12.541 -15.715 0.059 1.00 53.00 169 MET A C 1
ATOM 1268 O O . MET A 1 169 ? -13.634 -15.280 -0.307 1.00 53.00 169 MET A O 1
ATOM 1272 N N . HIS A 1 170 ? -11.586 -16.080 -0.801 1.00 47.94 170 HIS A N 1
ATOM 1273 C CA . HIS A 1 170 ? -11.759 -16.211 -2.249 1.00 47.94 170 HIS A CA 1
ATOM 1274 C C . HIS A 1 170 ? -11.387 -17.625 -2.698 1.00 47.94 170 HIS A C 1
ATOM 1276 O O . HIS A 1 170 ? -10.286 -18.088 -2.324 1.00 47.94 170 HIS A O 1
#